Protein AF-A0A538CBF8-F1 (afdb_monomer_lite)

Radius of gyration: 20.88 Å; chains: 1; bounding box: 51×36×58 Å

pLDDT: mean 89.67, std 8.21, range [61.38, 98.62]

Foldseek 3Di:
DFFWWWKWFAAPVGDIDTDTDHDPDPPPHPHDDPVVVVVVCVVVRGPDMDIDDTHQQRWDDDPPHTPDWGNDPVTHDDDPDDDDDDDAAKAWDDDPDPDDDVPHDDDGDIDGDDDDDDFDWDQDPPRDTDTD

Secondary structure (DSSP, 8-state):
--B-EEEEEEETTSPEEEEEE--SBTTTB--B-HHHHHHHHHHTTEEEEEE---GGG---EETTEE-S--SBTTBSPP-S--------EEE-PPPS-S---TT-------EEE-------EEE-TTS-EEE-

Structure (mmCIF, N/CA/C/O backbone):
data_AF-A0A538CBF8-F1
#
_entry.id   AF-A0A538CBF8-F1
#
loop_
_atom_site.group_PDB
_atom_site.id
_atom_site.type_symbol
_atom_site.label_atom_id
_atom_site.label_alt_id
_atom_site.label_comp_id
_atom_site.label_asym_id
_atom_site.label_entity_id
_atom_site.label_seq_id
_atom_site.pdbx_PDB_ins_code
_atom_site.Cartn_x
_atom_site.Cartn_y
_atom_site.Cartn_z
_atom_site.occupancy
_atom_site.B_iso_or_equiv
_atom_site.auth_seq_id
_atom_site.auth_comp_id
_atom_site.auth_asym_id
_atom_site.auth_atom_id
_atom_site.pdbx_PDB_model_num
ATOM 1 N N . PHE A 1 1 ? 15.590 2.513 -14.621 1.00 82.25 1 PHE A N 1
ATOM 2 C CA . PHE A 1 1 ? 15.544 1.175 -13.995 1.00 82.25 1 PHE A CA 1
ATOM 3 C C . PHE A 1 1 ? 14.140 0.907 -13.460 1.00 82.25 1 PHE A C 1
ATOM 5 O O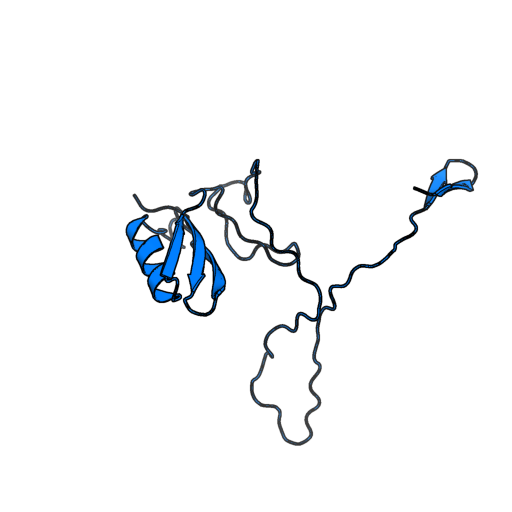 . PHE A 1 1 ? 13.533 1.831 -12.915 1.00 82.25 1 PHE A O 1
ATOM 12 N N . ARG A 1 2 ? 13.607 -0.304 -13.670 1.00 92.88 2 ARG A N 1
ATOM 13 C CA . ARG A 1 2 ? 12.284 -0.723 -13.177 1.00 92.88 2 ARG A CA 1
ATOM 14 C C . ARG A 1 2 ? 12.450 -1.508 -11.884 1.00 92.88 2 ARG A C 1
ATOM 16 O O . ARG A 1 2 ? 13.317 -2.368 -11.817 1.00 92.88 2 ARG A O 1
ATOM 23 N N . ASN A 1 3 ? 11.616 -1.202 -10.898 1.00 94.56 3 ASN A N 1
ATOM 24 C CA . ASN A 1 3 ? 11.618 -1.834 -9.582 1.00 94.56 3 ASN A CA 1
ATOM 25 C C . ASN A 1 3 ? 10.198 -1.941 -9.042 1.00 94.56 3 ASN A C 1
ATOM 27 O O . ASN A 1 3 ? 9.279 -1.325 -9.588 1.00 94.56 3 ASN A O 1
ATOM 31 N N . SER A 1 4 ? 10.037 -2.673 -7.941 1.00 96.56 4 SER A N 1
ATOM 32 C CA . SER A 1 4 ? 8.872 -2.495 -7.079 1.00 96.56 4 SER A CA 1
ATOM 33 C C . SER A 1 4 ? 8.809 -1.039 -6.613 1.00 96.56 4 SER A C 1
ATOM 35 O O . SER A 1 4 ? 9.846 -0.441 -6.306 1.00 96.56 4 SER A O 1
ATOM 37 N N . ARG A 1 5 ? 7.620 -0.445 -6.594 1.00 96.88 5 ARG A N 1
ATOM 38 C CA . ARG A 1 5 ? 7.413 0.965 -6.244 1.00 96.88 5 ARG A CA 1
ATOM 39 C C . ARG A 1 5 ? 6.266 1.102 -5.268 1.00 96.88 5 ARG A C 1
ATOM 41 O O . ARG A 1 5 ? 5.297 0.360 -5.372 1.00 96.88 5 ARG A O 1
ATOM 48 N N . SER A 1 6 ? 6.358 2.087 -4.389 1.00 97.56 6 SER A N 1
ATOM 49 C CA . SER A 1 6 ? 5.253 2.497 -3.536 1.00 97.56 6 SER A CA 1
ATOM 50 C C . SER A 1 6 ? 5.043 4.007 -3.630 1.00 97.56 6 SER A C 1
ATOM 52 O O . SER A 1 6 ? 5.961 4.757 -3.977 1.00 97.56 6 SER A O 1
ATOM 54 N N . GLY A 1 7 ? 3.816 4.456 -3.395 1.00 97.75 7 GLY A N 1
ATOM 55 C CA . GLY A 1 7 ? 3.465 5.865 -3.475 1.00 97.75 7 GLY A CA 1
ATOM 56 C C . GLY A 1 7 ? 2.166 6.183 -2.754 1.00 97.75 7 GLY A C 1
ATOM 57 O O . GLY A 1 7 ? 1.308 5.321 -2.555 1.00 97.75 7 GLY A O 1
ATOM 58 N N . VAL A 1 8 ? 2.039 7.451 -2.385 1.00 98.38 8 VAL A N 1
ATOM 59 C CA . VAL A 1 8 ? 0.843 8.032 -1.778 1.00 98.38 8 VAL A CA 1
ATOM 60 C C . VAL A 1 8 ? 0.444 9.270 -2.561 1.00 98.38 8 VAL A C 1
ATOM 62 O O . VAL A 1 8 ? 1.297 10.032 -3.017 1.00 98.38 8 VAL A O 1
ATOM 65 N N . GLY A 1 9 ? -0.852 9.475 -2.747 1.00 98.25 9 GLY A N 1
ATOM 66 C CA . GLY A 1 9 ? -1.361 10.660 -3.416 1.00 98.25 9 GLY A CA 1
ATOM 67 C C . GLY A 1 9 ? -2.757 11.028 -2.961 1.00 98.25 9 GLY A C 1
ATOM 68 O O . GLY A 1 9 ? -3.457 10.230 -2.342 1.00 98.25 9 GLY A O 1
ATOM 69 N N . GLN A 1 10 ? -3.146 12.253 -3.283 1.00 98.50 10 GLN A N 1
ATOM 70 C CA . GLN A 1 10 ? -4.450 12.813 -2.974 1.00 98.50 10 GLN A CA 1
ATOM 71 C C . GLN A 1 10 ? -5.159 13.200 -4.270 1.00 98.50 10 GLN A C 1
ATOM 73 O O . GLN A 1 10 ? -4.561 13.827 -5.147 1.00 98.50 10 GLN A O 1
ATOM 78 N N . THR A 1 11 ? -6.421 12.803 -4.409 1.00 98.44 11 THR A N 1
ATOM 79 C CA . THR A 1 11 ? -7.298 13.204 -5.517 1.00 98.44 11 THR A CA 1
ATOM 80 C C . THR A 1 11 ? -7.886 14.598 -5.282 1.00 98.44 11 THR A C 1
ATOM 82 O O . THR A 1 11 ? -7.846 15.123 -4.170 1.00 98.44 11 THR A O 1
ATOM 85 N N . ALA A 1 12 ? -8.465 15.210 -6.321 1.00 97.94 12 ALA A N 1
ATOM 86 C CA . ALA A 1 12 ? -9.099 16.529 -6.203 1.00 97.94 12 ALA A CA 1
ATOM 87 C C . ALA A 1 12 ? -10.260 16.558 -5.187 1.00 97.94 12 ALA A C 1
ATOM 89 O O . ALA A 1 12 ? -10.497 17.582 -4.555 1.00 97.94 12 ALA A O 1
ATOM 90 N N . ASP A 1 13 ? -10.956 15.432 -4.997 1.00 97.50 13 ASP A N 1
ATOM 91 C CA . ASP A 1 13 ? -12.021 15.260 -4.000 1.00 97.50 13 ASP A CA 1
ATOM 92 C C . ASP A 1 13 ? -11.498 14.756 -2.641 1.00 97.50 13 ASP A C 1
ATOM 94 O O . ASP A 1 13 ? -12.234 14.152 -1.862 1.00 97.50 13 ASP A O 1
ATOM 98 N N . ALA A 1 14 ? -10.218 15.014 -2.357 1.00 96.38 14 ALA A N 1
ATOM 99 C CA . ALA A 1 14 ? -9.529 14.749 -1.096 1.00 96.38 14 ALA A CA 1
ATOM 100 C C . ALA A 1 14 ? -9.407 13.270 -0.682 1.00 96.38 14 ALA A C 1
ATOM 102 O O . ALA A 1 14 ? -8.996 12.990 0.448 1.00 96.38 14 ALA A O 1
ATOM 103 N N . ARG A 1 15 ? -9.679 12.308 -1.574 1.00 96.88 15 ARG A N 1
ATOM 104 C CA . ARG A 1 15 ? -9.414 10.889 -1.294 1.00 96.88 15 ARG A CA 1
ATOM 105 C C . ARG A 1 15 ? -7.918 10.623 -1.310 1.00 96.88 15 ARG A C 1
ATOM 107 O O . ARG A 1 15 ? -7.187 11.178 -2.128 1.00 96.88 15 ARG A O 1
ATOM 114 N N . ILE A 1 16 ? -7.478 9.722 -0.439 1.00 97.00 16 ILE A N 1
ATOM 115 C CA . ILE A 1 16 ? -6.093 9.258 -0.398 1.00 97.00 16 ILE A CA 1
ATOM 116 C C . ILE A 1 16 ? -5.975 7.953 -1.180 1.00 97.00 16 ILE A C 1
ATOM 118 O O . ILE A 1 16 ? -6.696 6.991 -0.917 1.00 97.00 16 ILE A O 1
ATOM 122 N N . ALA A 1 17 ? -5.043 7.919 -2.126 1.00 97.50 17 ALA A N 1
ATOM 123 C CA . ALA A 1 17 ? -4.624 6.717 -2.821 1.00 97.50 17 ALA A CA 1
ATOM 124 C C . ALA A 1 17 ? -3.291 6.243 -2.240 1.00 97.50 17 ALA A C 1
ATOM 126 O O . ALA A 1 17 ? -2.308 6.986 -2.230 1.00 97.50 17 ALA A O 1
ATOM 127 N N . LEU A 1 18 ? -3.260 4.993 -1.788 1.00 97.38 18 LEU A N 1
ATOM 128 C CA . LEU A 1 18 ? -2.037 4.272 -1.461 1.00 97.38 18 LEU A CA 1
ATOM 129 C C . LEU A 1 18 ? -1.821 3.232 -2.555 1.00 97.38 18 LEU A C 1
ATOM 131 O O . LEU A 1 18 ? -2.735 2.468 -2.866 1.00 97.38 18 LEU A O 1
ATOM 135 N N . ALA A 1 19 ? -0.632 3.204 -3.146 1.00 97.12 19 ALA A N 1
ATOM 136 C CA . ALA A 1 19 ? -0.325 2.307 -4.250 1.00 97.12 19 ALA A CA 1
ATOM 137 C C . ALA A 1 19 ? 1.005 1.592 -4.021 1.00 97.12 19 ALA A C 1
ATOM 139 O O . ALA A 1 19 ? 2.000 2.211 -3.648 1.00 97.12 19 ALA A O 1
ATOM 140 N N . VAL A 1 20 ? 1.022 0.290 -4.308 1.00 97.50 20 VAL A N 1
ATOM 141 C CA . VAL A 1 2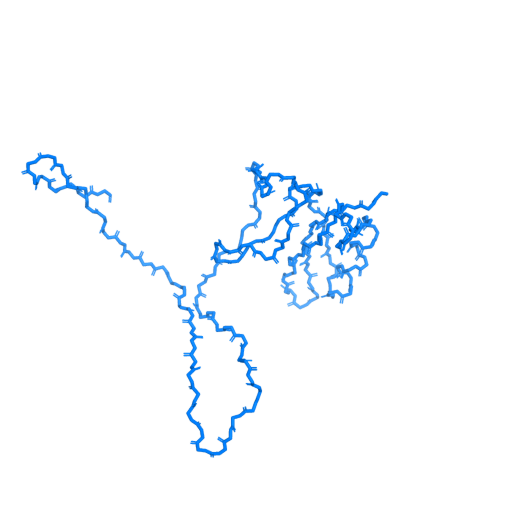0 ? 2.239 -0.515 -4.432 1.00 97.50 20 VAL A CA 1
ATOM 142 C C . VAL A 1 20 ? 2.181 -1.279 -5.747 1.00 97.50 20 VAL A C 1
ATOM 144 O O . VAL A 1 20 ? 1.162 -1.873 -6.093 1.00 97.50 20 VAL A O 1
ATOM 147 N N . ALA A 1 21 ? 3.282 -1.247 -6.489 1.00 96.44 21 ALA A N 1
ATOM 148 C CA . ALA A 1 21 ? 3.488 -2.033 -7.691 1.00 96.44 21 ALA A CA 1
ATOM 149 C C . ALA A 1 21 ? 4.636 -3.013 -7.451 1.00 96.44 21 ALA A C 1
ATOM 151 O O . ALA A 1 21 ? 5.756 -2.583 -7.173 1.00 96.44 21 ALA A O 1
ATOM 152 N N . ASP A 1 22 ? 4.369 -4.311 -7.596 1.00 96.19 22 ASP A N 1
ATOM 153 C CA . ASP A 1 22 ? 5.400 -5.351 -7.550 1.00 96.19 22 ASP A CA 1
ATOM 154 C C . ASP A 1 22 ? 6.375 -5.207 -8.727 1.00 96.19 22 ASP A C 1
ATOM 156 O O . ASP A 1 22 ? 6.002 -4.798 -9.833 1.00 96.19 22 ASP A O 1
ATOM 160 N N . GLY A 1 23 ? 7.632 -5.590 -8.522 1.00 94.19 23 GLY A N 1
ATOM 161 C CA . GLY A 1 23 ? 8.659 -5.530 -9.550 1.00 94.19 23 GLY A CA 1
ATOM 162 C C . GLY A 1 23 ? 9.877 -6.385 -9.239 1.00 94.19 23 GLY A C 1
ATOM 163 O O . GLY A 1 23 ? 9.939 -7.066 -8.222 1.00 94.19 23 GLY A O 1
ATOM 164 N N . HIS A 1 24 ? 10.857 -6.350 -10.146 1.00 88.31 24 HIS A N 1
ATOM 165 C CA . HIS A 1 24 ? 12.108 -7.103 -10.012 1.00 88.31 24 HIS A CA 1
ATOM 166 C C . HIS A 1 24 ? 11.914 -8.625 -9.805 1.00 88.31 24 HIS A C 1
ATOM 168 O O . HIS A 1 24 ? 12.732 -9.292 -9.177 1.00 88.31 24 HIS A O 1
ATOM 174 N N . GLN A 1 25 ? 10.828 -9.186 -10.348 1.00 86.25 25 GLN A N 1
ATOM 175 C CA . GLN A 1 25 ? 10.478 -10.604 -10.235 1.00 86.25 25 GLN A CA 1
ATOM 176 C C . GLN A 1 25 ? 10.315 -11.212 -11.640 1.00 86.25 25 GLN A C 1
ATOM 178 O O . GLN A 1 25 ? 9.249 -11.061 -12.257 1.00 86.25 25 GLN A O 1
ATOM 183 N N . PRO A 1 26 ? 11.359 -11.883 -12.175 1.00 82.50 26 PRO A N 1
ATOM 184 C CA . PRO A 1 26 ? 11.307 -12.544 -13.479 1.00 82.50 26 PRO A CA 1
ATOM 185 C C . PRO A 1 26 ? 10.110 -13.497 -13.591 1.00 82.50 26 PRO A C 1
ATOM 187 O O . PRO A 1 26 ? 9.819 -14.247 -12.664 1.00 82.50 26 PRO A O 1
ATOM 190 N N . GLY A 1 27 ? 9.394 -13.447 -14.717 1.00 83.56 27 GLY A N 1
ATOM 191 C CA . GLY A 1 27 ? 8.205 -14.276 -14.955 1.00 83.56 27 GLY A CA 1
ATOM 192 C C . GLY A 1 27 ? 6.917 -13.809 -14.259 1.00 83.56 27 GLY A C 1
ATOM 193 O O . GLY A 1 27 ? 5.869 -14.397 -14.501 1.00 83.56 27 GLY A O 1
ATOM 194 N N . TYR A 1 28 ? 6.955 -12.750 -13.441 1.00 85.25 28 TYR A N 1
ATOM 195 C CA . TYR A 1 28 ? 5.765 -12.214 -12.768 1.00 85.25 28 TYR A CA 1
ATOM 196 C C . TYR A 1 28 ? 5.547 -10.721 -13.042 1.00 85.25 28 TYR A C 1
ATOM 198 O O . TYR A 1 28 ? 4.566 -10.347 -13.698 1.00 85.25 28 TYR A O 1
ATOM 206 N N . ARG 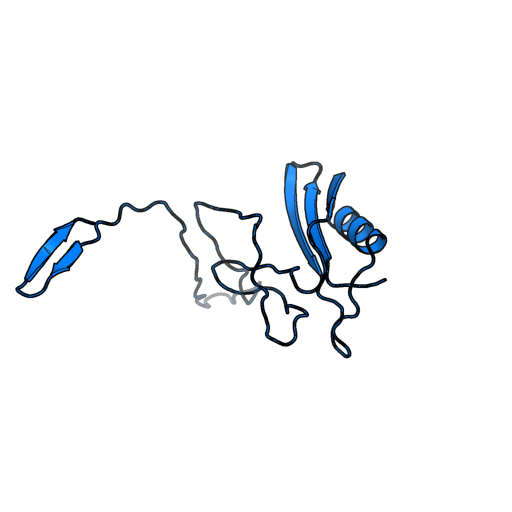A 1 29 ? 6.449 -9.850 -12.567 1.00 86.12 29 ARG A N 1
ATOM 207 C CA . ARG A 1 29 ? 6.330 -8.390 -12.715 1.00 86.12 29 ARG A CA 1
ATOM 208 C C . ARG A 1 29 ? 7.702 -7.740 -12.872 1.00 86.12 29 ARG A C 1
ATOM 210 O O . ARG A 1 29 ? 8.589 -7.888 -12.034 1.00 86.12 29 ARG A O 1
ATOM 217 N N . ALA A 1 30 ? 7.850 -6.960 -13.942 1.00 90.62 30 ALA A N 1
ATOM 218 C CA . ALA A 1 30 ? 9.060 -6.182 -14.203 1.00 90.62 30 ALA A CA 1
ATOM 219 C C . ALA A 1 30 ? 9.182 -4.949 -13.287 1.00 90.62 30 ALA A C 1
ATOM 221 O O . ALA A 1 30 ? 10.290 -4.488 -13.024 1.00 90.62 30 ALA A O 1
ATOM 222 N N . GLY A 1 31 ? 8.060 -4.431 -12.776 1.00 94.25 31 GLY A N 1
ATOM 223 C CA . GLY A 1 31 ? 8.007 -3.209 -11.978 1.00 94.25 31 GLY A CA 1
ATOM 224 C C . GLY A 1 31 ? 7.878 -1.934 -12.805 1.00 94.25 31 GLY A C 1
ATOM 225 O O . GLY A 1 31 ? 7.742 -1.958 -14.034 1.00 94.25 31 GLY A O 1
ATOM 226 N N . LEU A 1 32 ? 7.945 -0.805 -12.104 1.00 96.94 32 LEU A N 1
ATOM 227 C CA . LEU A 1 32 ? 7.757 0.529 -12.663 1.00 96.94 32 LEU A CA 1
ATOM 228 C C . LEU A 1 32 ? 9.038 1.363 -12.565 1.00 96.94 32 LEU A C 1
ATOM 230 O O . LEU A 1 32 ? 9.821 1.281 -11.608 1.00 96.94 32 LEU A O 1
ATOM 234 N N . THR A 1 33 ? 9.246 2.209 -13.566 1.00 96.62 33 THR A N 1
ATOM 235 C CA . THR A 1 33 ? 10.088 3.403 -13.433 1.00 96.62 33 THR A CA 1
ATOM 236 C C . THR A 1 33 ? 9.382 4.455 -12.566 1.00 96.62 33 THR A C 1
ATOM 238 O O . THR A 1 33 ? 8.170 4.388 -12.365 1.00 96.62 33 THR A O 1
ATOM 241 N N . ASN A 1 34 ? 10.112 5.464 -12.073 1.00 95.75 34 ASN A N 1
ATOM 242 C CA . ASN A 1 34 ? 9.490 6.583 -11.346 1.00 95.75 34 ASN A CA 1
ATOM 243 C C . ASN A 1 34 ? 8.470 7.338 -12.209 1.00 95.75 34 ASN A C 1
ATOM 245 O O . ASN A 1 34 ? 7.430 7.751 -11.709 1.00 95.75 34 ASN A O 1
ATOM 249 N N . PHE A 1 35 ? 8.741 7.477 -13.509 1.00 97.06 35 PHE A N 1
ATOM 250 C CA . PHE A 1 35 ? 7.818 8.128 -14.433 1.00 97.06 35 PHE A CA 1
ATOM 251 C C . PHE A 1 35 ? 6.515 7.334 -14.593 1.00 97.06 35 PHE A C 1
ATOM 253 O O . PHE A 1 35 ? 5.430 7.901 -14.556 1.00 97.06 35 PHE A O 1
ATOM 260 N N . GLU A 1 36 ? 6.594 6.007 -14.693 1.00 98.00 36 GLU A N 1
ATOM 261 C CA . GLU A 1 36 ? 5.396 5.165 -14.767 1.00 98.00 36 GLU A CA 1
ATOM 262 C C . GLU A 1 36 ? 4.627 5.110 -13.449 1.00 98.00 36 GLU A C 1
ATOM 264 O O . GLU A 1 36 ? 3.400 5.033 -13.478 1.00 98.00 36 GLU A O 1
ATOM 269 N N . LEU A 1 37 ? 5.313 5.189 -12.302 1.00 98.00 37 LEU A N 1
ATOM 270 C CA . LEU A 1 37 ? 4.645 5.393 -11.018 1.00 98.00 37 LEU A CA 1
ATOM 271 C C . LEU A 1 37 ? 3.870 6.716 -11.034 1.00 98.00 37 LEU A C 1
ATOM 273 O O . LEU A 1 37 ? 2.683 6.715 -10.727 1.00 98.00 37 LEU A O 1
ATOM 277 N N . ALA A 1 38 ? 4.493 7.818 -11.462 1.00 98.12 38 ALA A N 1
ATOM 278 C CA . ALA A 1 38 ? 3.828 9.117 -11.559 1.00 98.12 38 ALA A CA 1
ATOM 279 C C . ALA A 1 38 ? 2.603 9.075 -12.491 1.00 98.12 38 ALA A C 1
ATOM 281 O O . ALA A 1 38 ? 1.521 9.516 -12.110 1.00 98.12 38 ALA A O 1
ATOM 282 N N . LEU A 1 39 ? 2.731 8.458 -13.673 1.00 98.31 39 LEU A N 1
ATOM 283 C CA . LEU A 1 39 ? 1.604 8.246 -14.588 1.00 98.31 39 LEU A CA 1
ATOM 284 C C . LEU A 1 39 ? 0.504 7.373 -13.973 1.00 98.31 39 LEU A C 1
ATOM 286 O O . LEU A 1 39 ? -0.675 7.595 -14.239 1.00 98.31 39 LEU A O 1
ATOM 290 N N . THR A 1 40 ? 0.870 6.382 -13.159 1.00 98.06 40 THR A N 1
ATOM 291 C CA . THR A 1 40 ? -0.094 5.532 -12.447 1.00 98.06 40 THR A CA 1
ATOM 292 C C . THR A 1 40 ? -0.873 6.348 -11.421 1.00 98.06 40 THR A C 1
ATOM 294 O O . THR A 1 40 ? -2.098 6.297 -11.427 1.00 98.06 40 THR A O 1
ATOM 297 N N . MET A 1 41 ? -0.195 7.161 -10.607 1.00 98.56 41 MET A N 1
ATOM 298 C CA . MET A 1 41 ? -0.851 8.044 -9.634 1.00 98.56 41 MET A CA 1
ATOM 299 C C . MET A 1 41 ? -1.770 9.061 -10.324 1.00 98.56 41 MET A C 1
ATOM 301 O O . MET A 1 41 ? -2.905 9.255 -9.897 1.00 98.56 41 MET A O 1
ATOM 305 N N . MET A 1 42 ? -1.335 9.635 -11.450 1.00 98.25 42 MET A N 1
ATOM 306 C CA . MET A 1 42 ? -2.167 10.519 -12.272 1.00 98.25 42 MET A CA 1
ATOM 307 C C . MET A 1 42 ? -3.424 9.801 -12.793 1.00 98.25 42 MET A C 1
ATOM 309 O O . MET A 1 42 ? -4.523 10.342 -12.720 1.00 98.25 42 MET A O 1
ATOM 313 N N . ARG A 1 43 ? -3.294 8.558 -13.278 1.00 98.19 43 ARG A N 1
ATOM 314 C CA . ARG A 1 43 ? -4.435 7.739 -13.739 1.00 98.19 43 ARG A CA 1
ATOM 315 C C . ARG A 1 43 ? -5.385 7.339 -12.611 1.00 98.19 43 ARG A C 1
ATOM 317 O O . ARG A 1 43 ? -6.570 7.161 -12.869 1.00 98.19 43 ARG A O 1
ATOM 324 N N . LEU A 1 44 ? -4.885 7.221 -11.382 1.00 97.94 44 LEU A N 1
ATOM 325 C CA . LEU A 1 44 ? -5.700 7.046 -10.176 1.00 97.94 44 LEU A CA 1
ATOM 326 C C . LEU A 1 44 ? -6.417 8.342 -9.747 1.00 97.94 44 LEU A C 1
ATOM 328 O O . LEU A 1 44 ? -7.168 8.328 -8.777 1.00 97.94 44 LEU A O 1
ATOM 332 N N . GLY A 1 45 ? -6.216 9.448 -10.471 1.00 98.25 45 GLY A N 1
ATOM 333 C CA . GLY A 1 45 ? -6.862 10.734 -10.219 1.00 98.25 45 GLY A CA 1
ATOM 334 C C . GLY A 1 45 ? -6.142 11.599 -9.188 1.00 98.25 45 GLY A C 1
ATOM 335 O O . GLY A 1 45 ? -6.711 12.594 -8.738 1.00 98.25 45 GLY A O 1
ATOM 336 N N . CYS A 1 46 ? -4.919 11.240 -8.784 1.00 98.62 46 CYS A N 1
ATOM 337 C CA . CYS A 1 46 ? -4.150 12.052 -7.851 1.00 98.62 46 CYS A CA 1
ATOM 338 C C . CYS A 1 46 ? -3.720 13.367 -8.511 1.00 98.62 46 CYS A C 1
ATOM 340 O O . CYS A 1 46 ? -3.086 13.358 -9.566 1.00 98.62 46 CYS A O 1
ATOM 342 N N . VAL A 1 47 ? -4.026 14.486 -7.855 1.00 98.31 47 VAL A N 1
ATOM 343 C CA . VAL A 1 47 ? -3.561 15.828 -8.248 1.00 98.31 47 VAL A CA 1
ATOM 344 C C . VAL A 1 47 ? -2.199 16.149 -7.639 1.00 98.31 47 VAL A C 1
ATOM 346 O O . VAL A 1 47 ? -1.394 16.843 -8.251 1.00 98.31 47 VAL A O 1
ATOM 349 N N . THR A 1 48 ? -1.918 15.565 -6.473 1.00 97.88 48 THR A N 1
ATOM 350 C CA . THR A 1 48 ? -0.620 15.611 -5.800 1.00 97.88 48 THR A CA 1
ATOM 351 C C . THR A 1 48 ? -0.258 14.196 -5.379 1.00 97.88 48 THR A C 1
ATOM 353 O O . THR A 1 48 ? -1.089 13.487 -4.811 1.00 97.88 48 THR A O 1
ATOM 356 N N . ALA A 1 49 ? 0.969 13.762 -5.655 1.00 98.19 49 ALA A N 1
ATOM 357 C CA . ALA A 1 49 ? 1.455 12.448 -5.257 1.00 98.19 49 ALA A CA 1
ATOM 358 C C . ALA A 1 49 ? 2.957 12.477 -4.980 1.00 98.19 49 ALA A C 1
ATOM 360 O O . ALA A 1 49 ? 3.693 13.255 -5.585 1.00 98.19 49 ALA A O 1
ATOM 361 N N . SER A 1 50 ? 3.404 11.594 -4.092 1.00 97.88 50 SER A N 1
ATOM 362 C CA . SER A 1 50 ? 4.812 11.378 -3.785 1.00 97.88 50 SER A CA 1
ATOM 363 C C . SER A 1 50 ? 5.154 9.896 -3.872 1.00 97.88 50 SER A C 1
ATOM 365 O O . SER A 1 50 ? 4.358 9.027 -3.502 1.00 97.88 50 SER A O 1
ATOM 367 N N . ALA A 1 51 ? 6.358 9.612 -4.362 1.00 97.19 51 ALA A N 1
ATOM 368 C CA . ALA A 1 51 ? 6.939 8.285 -4.263 1.00 97.19 51 ALA A CA 1
ATOM 369 C C . ALA A 1 51 ? 7.427 8.049 -2.828 1.00 97.19 51 ALA A C 1
ATOM 371 O O . ALA A 1 51 ? 7.944 8.960 -2.181 1.00 97.19 51 ALA A O 1
ATOM 372 N N . LEU A 1 52 ? 7.277 6.818 -2.355 1.00 95.69 52 LEU A N 1
ATOM 373 C CA . LEU A 1 52 ? 7.837 6.349 -1.092 1.00 95.69 52 LEU A CA 1
ATOM 374 C C . LEU A 1 52 ? 8.996 5.378 -1.385 1.00 95.69 52 LEU A C 1
ATOM 376 O O . LEU A 1 52 ? 9.451 5.249 -2.532 1.00 95.69 52 LEU A O 1
ATOM 380 N N . ASP A 1 53 ? 9.494 4.704 -0.348 1.00 94.88 53 ASP A N 1
ATOM 381 C CA . ASP A 1 53 ? 10.582 3.741 -0.495 1.00 94.88 53 ASP A CA 1
ATOM 382 C C . ASP A 1 53 ? 10.255 2.644 -1.534 1.00 94.88 53 ASP A C 1
ATOM 384 O O . ASP A 1 53 ? 9.099 2.318 -1.832 1.00 94.88 53 ASP A O 1
ATOM 388 N N . SER A 1 54 ? 11.290 2.128 -2.189 1.00 93.06 54 SER A N 1
ATOM 389 C CA . SER A 1 54 ? 11.181 1.324 -3.405 1.00 93.06 54 SER A CA 1
ATOM 390 C C . SER A 1 54 ? 12.020 0.051 -3.334 1.00 93.06 54 SER A C 1
ATOM 392 O O . SER A 1 54 ? 12.984 -0.060 -2.588 1.00 93.06 54 SER A O 1
ATOM 394 N N . GLY A 1 55 ? 11.715 -0.904 -4.212 1.00 93.06 55 GLY A N 1
ATOM 395 C CA . GLY A 1 55 ? 12.408 -2.187 -4.250 1.00 93.06 55 GLY A CA 1
ATOM 396 C C . GLY A 1 55 ? 11.868 -3.154 -3.190 1.00 93.06 55 GLY A C 1
ATOM 397 O O . GLY A 1 55 ? 10.661 -3.162 -2.958 1.00 93.06 55 GLY A O 1
ATOM 398 N N . PRO A 1 56 ? 12.714 -3.993 -2.569 1.00 92.06 56 PRO A N 1
ATOM 399 C CA . PRO A 1 56 ? 12.267 -5.058 -1.663 1.00 92.06 56 PRO A CA 1
ATOM 400 C C . PRO A 1 56 ? 11.462 -4.611 -0.436 1.00 92.06 56 PRO A C 1
ATOM 402 O O . PRO A 1 56 ? 10.774 -5.437 0.151 1.00 92.06 56 PRO A O 1
ATOM 405 N N . SER A 1 57 ? 11.535 -3.336 -0.050 1.00 94.38 57 SER A N 1
ATOM 406 C CA . SER A 1 57 ? 10.729 -2.748 1.027 1.00 94.38 57 SER A CA 1
ATOM 407 C C . SER A 1 57 ? 9.309 -2.366 0.596 1.00 94.38 57 SER A C 1
ATOM 409 O O . SER A 1 57 ? 8.440 -2.231 1.454 1.00 94.38 57 SER A O 1
ATOM 411 N N . ALA A 1 58 ? 9.037 -2.213 -0.707 1.00 95.88 58 ALA A N 1
ATOM 412 C CA . ALA A 1 58 ? 7.730 -1.800 -1.212 1.00 95.88 58 ALA A CA 1
ATOM 413 C C . ALA A 1 58 ? 6.669 -2.879 -0.939 1.00 95.88 58 ALA A C 1
ATOM 415 O O . ALA A 1 58 ? 6.561 -3.878 -1.658 1.00 95.88 58 ALA A O 1
ATOM 416 N N . THR A 1 59 ? 5.879 -2.643 0.107 1.00 95.75 59 THR A N 1
ATOM 417 C CA . THR A 1 59 ? 4.940 -3.614 0.666 1.00 95.75 59 THR A CA 1
ATOM 418 C C . THR A 1 59 ? 3.644 -2.929 1.076 1.00 95.75 59 THR A C 1
ATOM 420 O O . THR A 1 59 ? 3.652 -1.796 1.555 1.00 95.75 59 THR A O 1
ATOM 423 N N . MET A 1 60 ? 2.518 -3.612 0.880 1.00 96.62 60 MET A N 1
ATOM 424 C CA . MET A 1 60 ? 1.208 -3.183 1.352 1.00 96.62 60 MET A CA 1
ATOM 425 C C . MET A 1 60 ? 0.493 -4.349 2.016 1.00 96.62 60 MET A C 1
ATOM 427 O O . MET A 1 60 ? 0.404 -5.442 1.455 1.00 96.62 60 MET A O 1
ATOM 431 N N . ALA A 1 61 ? -0.080 -4.087 3.184 1.00 95.38 61 ALA A N 1
ATOM 432 C CA . ALA A 1 61 ? -0.930 -5.022 3.895 1.00 95.38 61 ALA A CA 1
ATOM 433 C C . ALA A 1 61 ? -2.238 -4.340 4.295 1.00 95.38 61 ALA A C 1
ATOM 435 O O . ALA A 1 61 ? -2.282 -3.137 4.552 1.00 95.38 61 ALA A O 1
ATOM 436 N N . PHE A 1 62 ? -3.305 -5.126 4.367 1.00 92.19 62 PHE A N 1
ATOM 437 C CA . PHE A 1 62 ? -4.578 -4.708 4.927 1.00 92.19 62 PHE A CA 1
ATOM 438 C C . PHE A 1 62 ? -5.052 -5.775 5.901 1.00 92.19 62 PHE A C 1
ATOM 440 O O . PHE A 1 62 ? -5.104 -6.958 5.571 1.00 92.19 62 PHE A O 1
ATOM 447 N N . ASP A 1 63 ? -5.370 -5.339 7.115 1.00 88.06 63 ASP A N 1
ATOM 448 C CA . ASP A 1 63 ? -5.841 -6.204 8.194 1.00 88.06 63 ASP A CA 1
ATOM 449 C C . ASP A 1 63 ? -4.908 -7.388 8.515 1.00 88.06 63 ASP A C 1
ATOM 451 O O . ASP A 1 63 ? -5.323 -8.542 8.597 1.00 88.06 63 ASP A O 1
ATOM 455 N N . GLY A 1 64 ? -3.605 -7.103 8.616 1.00 88.56 64 GLY A N 1
ATOM 456 C CA . GLY A 1 64 ? -2.572 -8.110 8.884 1.00 88.56 64 GLY A CA 1
ATOM 457 C C . GLY A 1 64 ? -2.268 -9.044 7.709 1.00 88.56 64 GLY A C 1
ATOM 458 O O . GLY A 1 64 ? -1.413 -9.917 7.835 1.00 88.56 64 GLY A O 1
ATOM 459 N N . LYS A 1 65 ? -2.932 -8.870 6.559 1.00 91.62 65 LYS A N 1
ATOM 460 C CA . LYS A 1 65 ? -2.706 -9.677 5.361 1.00 91.62 65 LYS A CA 1
ATOM 461 C C . LYS A 1 65 ? -1.999 -8.876 4.276 1.00 91.62 65 LYS A C 1
ATOM 463 O O . LYS A 1 65 ? -2.466 -7.815 3.865 1.00 91.62 65 LYS A O 1
ATOM 468 N N . LEU A 1 66 ? -0.914 -9.440 3.760 1.00 94.94 66 LEU A N 1
ATOM 469 C CA . LEU A 1 66 ? -0.185 -8.907 2.615 1.00 94.94 66 LEU A CA 1
ATOM 470 C C . LEU A 1 66 ? -1.078 -8.848 1.366 1.00 94.94 66 LEU A C 1
ATOM 472 O O . LEU A 1 66 ? -1.755 -9.825 1.032 1.00 94.94 66 LEU A O 1
ATOM 476 N N . LEU A 1 67 ? -1.072 -7.708 0.677 1.00 94.44 67 LEU A N 1
ATOM 477 C CA . LEU A 1 67 ? -1.822 -7.496 -0.565 1.00 94.44 67 LEU A CA 1
ATOM 478 C C . LEU A 1 67 ? -0.969 -7.693 -1.819 1.00 94.44 67 LEU A C 1
ATOM 480 O O . LEU A 1 67 ? -1.513 -7.947 -2.892 1.00 94.44 67 LEU A O 1
ATOM 484 N N . ASN A 1 68 ? 0.351 -7.566 -1.693 1.00 94.62 68 ASN A N 1
ATOM 485 C CA . ASN A 1 68 ? 1.294 -7.660 -2.801 1.00 94.62 68 ASN A CA 1
ATOM 486 C C . ASN A 1 68 ? 2.318 -8.788 -2.578 1.00 94.62 68 ASN A C 1
ATOM 488 O O . ASN A 1 68 ? 2.269 -9.488 -1.565 1.00 94.62 68 ASN A O 1
ATOM 492 N N . ARG A 1 69 ? 3.236 -8.992 -3.533 1.00 93.94 69 ARG A N 1
ATOM 493 C CA . ARG A 1 69 ? 4.306 -9.994 -3.430 1.00 93.94 69 ARG A CA 1
ATOM 494 C C . ARG A 1 69 ? 5.671 -9.298 -3.332 1.00 93.94 69 ARG A C 1
ATOM 496 O O . ARG A 1 69 ? 6.239 -8.966 -4.376 1.00 93.94 69 ARG A O 1
ATOM 503 N N . PRO A 1 70 ? 6.244 -9.134 -2.125 1.00 92.50 70 PRO A N 1
ATOM 504 C CA . PRO A 1 70 ? 7.544 -8.499 -1.933 1.00 92.50 70 PRO A CA 1
ATOM 505 C C . PRO A 1 70 ? 8.638 -9.126 -2.794 1.00 92.50 70 PRO A C 1
ATOM 507 O O . PRO A 1 70 ? 8.680 -10.341 -3.002 1.00 92.50 70 PRO A O 1
ATOM 510 N N . SER A 1 71 ? 9.531 -8.287 -3.316 1.00 88.38 71 SER A N 1
ATOM 511 C CA . SER A 1 71 ? 10.583 -8.719 -4.242 1.00 88.38 71 SER A CA 1
ATOM 512 C C . SER A 1 71 ? 11.817 -9.311 -3.562 1.00 88.38 71 SER A C 1
ATOM 514 O O . SER A 1 71 ? 12.721 -9.761 -4.264 1.00 88.38 71 SER A O 1
ATOM 516 N N . ASP A 1 72 ? 11.883 -9.311 -2.228 1.00 87.25 72 ASP A N 1
ATOM 517 C CA . ASP A 1 72 ? 12.960 -9.986 -1.505 1.00 87.25 72 ASP A CA 1
ATOM 518 C C . ASP A 1 72 ? 12.827 -11.513 -1.617 1.00 87.25 72 ASP A C 1
ATOM 520 O O . ASP A 1 72 ? 11.726 -12.066 -1.633 1.00 87.25 72 ASP A O 1
ATOM 524 N N . ARG A 1 73 ? 13.960 -12.221 -1.658 1.00 83.19 73 ARG A N 1
ATOM 525 C CA . ARG A 1 73 ? 13.970 -13.692 -1.741 1.00 83.19 73 ARG A CA 1
ATOM 526 C C . ARG A 1 73 ? 13.451 -14.344 -0.464 1.00 83.19 73 ARG A C 1
ATOM 528 O O . ARG A 1 73 ? 12.933 -15.454 -0.533 1.00 83.19 73 ARG A O 1
ATOM 535 N N . LEU A 1 74 ? 13.602 -13.665 0.673 1.00 88.00 74 LEU A N 1
ATOM 536 C CA . LEU A 1 74 ? 13.154 -14.143 1.982 1.00 88.00 74 LEU A CA 1
ATOM 537 C C . LEU A 1 74 ? 11.711 -13.723 2.320 1.00 88.00 74 LEU A C 1
ATOM 539 O O . LEU A 1 74 ? 11.211 -14.101 3.375 1.00 88.00 74 LEU A O 1
ATOM 543 N N . GLY A 1 75 ? 11.028 -12.989 1.431 1.00 88.06 75 GLY A N 1
ATOM 544 C CA . GLY A 1 75 ? 9.657 -12.515 1.638 1.00 88.06 75 GLY A CA 1
ATOM 545 C C . GLY A 1 75 ? 9.578 -11.038 2.025 1.00 88.06 75 GLY A C 1
ATOM 546 O O . GLY A 1 75 ? 10.253 -10.199 1.435 1.00 88.06 75 GLY A O 1
ATOM 547 N N . GLU A 1 76 ? 8.698 -10.699 2.966 1.00 92.44 76 GLU A N 1
ATOM 548 C CA . GLU A 1 76 ? 8.548 -9.326 3.457 1.00 92.44 76 GLU A CA 1
ATOM 549 C C . GLU A 1 76 ? 9.825 -8.848 4.167 1.00 92.44 76 GLU A C 1
ATOM 551 O O . GLU A 1 76 ? 10.422 -9.571 4.967 1.00 92.44 76 GLU A O 1
ATOM 556 N N . ARG A 1 77 ? 10.258 -7.621 3.860 1.00 93.69 77 ARG A N 1
ATOM 557 C CA . ARG A 1 77 ? 11.447 -7.004 4.453 1.00 93.69 77 ARG A CA 1
ATOM 558 C C . ARG A 1 77 ? 11.051 -6.145 5.652 1.00 93.69 77 ARG A C 1
ATOM 560 O O . ARG A 1 77 ? 10.168 -5.302 5.534 1.00 93.69 77 ARG A O 1
ATOM 567 N N . ALA A 1 78 ? 11.776 -6.283 6.763 1.00 93.69 78 ALA A N 1
ATOM 568 C CA . ALA A 1 78 ? 11.653 -5.367 7.894 1.00 93.69 78 ALA A CA 1
ATOM 569 C C . ALA A 1 78 ? 12.018 -3.930 7.478 1.00 93.69 78 ALA A C 1
ATOM 571 O O . ALA A 1 78 ? 13.083 -3.692 6.903 1.00 93.69 78 ALA A O 1
ATOM 572 N N . VAL A 1 79 ? 11.136 -2.983 7.788 1.00 93.56 79 VAL A N 1
ATOM 573 C CA . VAL A 1 79 ? 11.309 -1.549 7.519 1.00 93.56 79 VAL A CA 1
ATOM 574 C C . VAL A 1 79 ? 11.349 -0.773 8.833 1.00 93.56 79 VAL A C 1
ATOM 576 O O . VAL A 1 79 ? 10.746 -1.191 9.819 1.00 93.56 79 VAL A O 1
ATOM 579 N N . ALA A 1 80 ? 12.073 0.347 8.854 1.00 94.44 80 ALA A N 1
ATOM 580 C C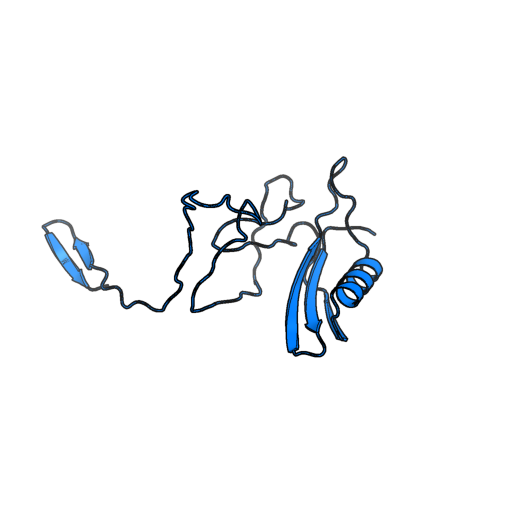A . ALA A 1 80 ? 12.168 1.196 10.043 1.00 94.44 80 ALA A CA 1
ATOM 581 C C . ALA A 1 80 ? 10.878 1.997 10.294 1.00 94.44 80 ALA A C 1
ATOM 583 O O . ALA A 1 80 ? 10.507 2.230 11.440 1.00 94.44 80 ALA A O 1
ATOM 584 N N . GLU A 1 81 ? 10.191 2.394 9.221 1.00 93.50 81 GLU A N 1
ATOM 585 C CA . GLU A 1 81 ? 8.990 3.226 9.262 1.00 93.50 81 GLU A CA 1
ATOM 586 C C . GLU A 1 81 ? 7.942 2.706 8.272 1.00 93.50 81 GLU A C 1
ATOM 588 O O . GLU A 1 81 ? 8.278 2.129 7.235 1.00 93.50 81 GLU A O 1
ATOM 593 N N . ALA A 1 82 ? 6.663 2.932 8.583 1.00 93.69 82 ALA A N 1
ATOM 594 C CA . ALA A 1 82 ? 5.540 2.583 7.720 1.00 93.69 82 ALA A CA 1
ATOM 595 C C . ALA A 1 82 ? 4.439 3.650 7.791 1.00 93.69 82 ALA A C 1
ATOM 597 O O . ALA A 1 82 ? 4.111 4.152 8.867 1.00 93.69 82 ALA A O 1
ATOM 598 N N . LEU A 1 83 ? 3.823 3.953 6.646 1.00 95.12 83 LEU A N 1
ATOM 599 C CA . LEU A 1 83 ? 2.620 4.779 6.585 1.00 95.12 83 LEU A CA 1
ATOM 600 C C . LEU A 1 83 ? 1.392 3.903 6.856 1.00 95.12 83 LEU A C 1
ATOM 602 O O . LEU A 1 83 ? 1.056 3.037 6.048 1.00 95.12 83 LEU A O 1
ATOM 606 N N . THR A 1 84 ? 0.721 4.128 7.984 1.00 93.56 84 THR A N 1
ATOM 607 C CA . THR A 1 84 ? -0.419 3.316 8.429 1.00 93.56 84 THR A CA 1
ATOM 608 C C . THR A 1 84 ? -1.732 4.098 8.374 1.00 93.56 84 THR A C 1
ATOM 610 O O . THR A 1 84 ? -1.781 5.296 8.650 1.00 93.56 84 THR A O 1
ATOM 613 N N . LEU A 1 85 ? -2.815 3.406 8.008 1.00 91.50 85 LEU A N 1
ATOM 614 C CA . LEU A 1 85 ? -4.180 3.929 8.047 1.00 91.50 85 LEU A CA 1
ATOM 615 C C . LEU A 1 85 ? -4.978 3.158 9.100 1.00 91.50 85 LEU A C 1
ATOM 617 O O . LEU A 1 85 ? -5.280 1.978 8.918 1.00 91.50 85 LEU A O 1
ATOM 621 N N . PHE A 1 86 ? -5.356 3.844 10.175 1.00 89.75 86 PHE A N 1
ATOM 622 C CA . PHE A 1 86 ? -6.292 3.323 11.166 1.00 89.75 86 PHE A CA 1
ATOM 623 C C . PHE A 1 86 ? -7.707 3.774 10.813 1.00 89.75 86 PHE A C 1
ATOM 625 O O . PHE A 1 86 ? -7.927 4.939 10.483 1.00 89.75 86 PHE A O 1
ATOM 632 N N . TYR A 1 87 ? -8.669 2.856 10.883 1.00 88.75 87 TYR A N 1
ATOM 633 C CA . TYR A 1 87 ? -10.068 3.148 10.593 1.00 88.75 87 TYR A CA 1
ATOM 634 C C . TYR A 1 87 ? -10.983 2.646 11.709 1.00 88.75 87 TYR A C 1
ATOM 636 O O . TYR A 1 87 ? -10.727 1.618 12.340 1.00 88.75 87 TYR A O 1
ATOM 644 N N . TYR A 1 88 ? -12.082 3.371 11.906 1.00 90.38 88 TYR A N 1
ATOM 645 C CA . TYR A 1 88 ? -13.208 2.964 12.735 1.00 90.38 88 TYR A CA 1
ATOM 646 C C . TYR A 1 88 ? -14.447 2.867 11.849 1.00 90.38 88 TYR A C 1
ATOM 648 O O . TYR A 1 88 ? -14.663 3.715 10.986 1.00 90.38 88 TYR A O 1
ATOM 656 N N . GLY A 1 89 ? -15.258 1.837 12.052 1.00 89.88 89 GLY A N 1
ATOM 657 C CA . GLY A 1 89 ? -16.469 1.585 11.284 1.00 89.88 89 GLY A CA 1
ATOM 658 C C . GLY A 1 89 ? -16.532 0.168 10.732 1.00 89.88 89 GLY A C 1
ATOM 659 O O . GLY A 1 89 ? -15.943 -0.764 11.279 1.00 89.88 89 GLY A O 1
ATOM 660 N N . VAL A 1 90 ? -17.293 0.001 9.654 1.00 88.88 90 VAL A N 1
ATOM 661 C CA . VAL A 1 90 ? -17.565 -1.300 9.044 1.00 88.88 90 VAL A CA 1
ATOM 662 C C . VAL A 1 90 ? -16.770 -1.450 7.754 1.00 88.88 90 VAL A C 1
ATOM 664 O O . VAL A 1 90 ? -16.917 -0.649 6.835 1.00 88.88 90 VAL A O 1
ATOM 667 N N . TYR A 1 91 ? -15.969 -2.507 7.666 1.00 87.94 91 TYR A N 1
ATOM 668 C CA . TYR A 1 91 ? -15.409 -2.986 6.410 1.00 87.94 91 TYR A CA 1
ATOM 669 C C . TYR A 1 91 ? -16.240 -4.171 5.913 1.00 87.94 91 TYR A C 1
ATOM 671 O O . TYR A 1 91 ? -16.246 -5.237 6.528 1.00 87.94 91 TYR A O 1
ATOM 679 N N . ALA A 1 92 ? -16.942 -3.985 4.799 1.00 87.75 92 ALA A N 1
ATOM 680 C CA . ALA A 1 92 ? -17.639 -5.055 4.098 1.00 87.75 92 ALA A CA 1
ATOM 681 C C . ALA A 1 92 ? -16.906 -5.329 2.772 1.00 87.75 92 ALA A C 1
ATOM 683 O O . ALA A 1 92 ? -16.858 -4.434 1.922 1.00 87.75 92 ALA A O 1
ATOM 684 N N . PRO A 1 93 ? -16.302 -6.516 2.580 1.00 84.38 93 PRO A N 1
ATOM 685 C CA . PRO A 1 93 ? -15.689 -6.862 1.306 1.00 84.38 93 PRO A CA 1
ATOM 686 C C . PRO A 1 93 ? -16.743 -6.899 0.184 1.00 84.38 93 PRO A C 1
ATOM 688 O O . PRO A 1 93 ? -17.921 -7.161 0.451 1.00 84.38 93 PRO A O 1
ATOM 691 N N . PRO A 1 94 ? -16.342 -6.658 -1.079 1.00 84.12 94 PRO A N 1
ATOM 692 C CA . PRO A 1 94 ? -17.247 -6.775 -2.216 1.00 84.12 94 PRO A CA 1
ATOM 693 C C . PRO A 1 94 ? -17.925 -8.148 -2.259 1.00 84.12 94 PRO A C 1
ATOM 695 O O . PRO A 1 94 ? -17.284 -9.174 -2.024 1.00 84.12 94 PRO A O 1
ATOM 698 N N . LEU A 1 95 ? -19.216 -8.168 -2.594 1.00 83.19 95 LEU A N 1
ATOM 699 C CA . LEU A 1 95 ? -19.966 -9.413 -2.744 1.00 83.19 95 LEU A CA 1
ATOM 700 C C . LEU A 1 95 ? -19.400 -10.251 -3.896 1.00 83.19 95 LEU A C 1
ATOM 702 O O . LEU A 1 95 ? -19.060 -9.718 -4.954 1.00 83.19 95 LEU A O 1
ATOM 706 N N . ALA A 1 96 ? -19.359 -11.573 -3.704 1.00 78.81 96 ALA A N 1
ATOM 707 C CA . ALA A 1 96 ? -18.889 -12.512 -4.722 1.00 78.81 96 ALA A CA 1
ATOM 708 C C . ALA A 1 96 ? -19.763 -12.499 -5.992 1.00 78.81 96 ALA A C 1
ATOM 710 O O . ALA A 1 96 ? -19.263 -12.760 -7.085 1.00 78.81 96 ALA A O 1
ATOM 711 N N . SER A 1 97 ? -21.049 -12.151 -5.874 1.00 78.75 97 SER A N 1
ATOM 712 C CA . SER A 1 97 ? -21.950 -11.940 -7.007 1.00 78.75 97 SER A CA 1
ATOM 713 C C . SER A 1 97 ? -22.698 -10.611 -6.884 1.00 78.75 97 SER A C 1
ATOM 715 O O . SER A 1 97 ? -23.118 -10.202 -5.803 1.00 78.75 97 SER A O 1
ATOM 717 N N . LYS A 1 98 ? -22.885 -9.928 -8.021 1.00 74.06 98 LYS A N 1
ATOM 718 C CA . LYS A 1 98 ? -23.707 -8.705 -8.111 1.00 74.06 98 LYS A CA 1
ATOM 719 C C . LYS A 1 98 ? -25.210 -8.991 -8.200 1.00 74.06 98 LYS A C 1
ATOM 721 O O . LYS A 1 98 ? -26.003 -8.066 -8.073 1.00 74.06 98 LYS A O 1
ATOM 726 N N . ALA A 1 99 ? -25.591 -10.243 -8.442 1.00 78.31 99 ALA A N 1
ATOM 727 C CA . ALA A 1 99 ? -26.975 -10.673 -8.574 1.00 78.31 99 ALA A CA 1
ATOM 728 C C . ALA A 1 99 ? -27.268 -11.817 -7.599 1.00 78.31 99 ALA A C 1
ATOM 730 O O . ALA A 1 99 ? -26.461 -12.738 -7.441 1.00 78.31 99 ALA A O 1
ATOM 731 N N . VAL A 1 100 ? -28.437 -11.739 -6.971 1.00 82.62 100 VAL A N 1
ATOM 732 C CA . VAL A 1 100 ? -29.028 -12.776 -6.125 1.00 82.62 100 VAL A CA 1
ATOM 733 C C . VAL A 1 100 ? -30.370 -13.129 -6.755 1.00 82.62 100 VAL A C 1
ATOM 735 O O . VAL A 1 100 ? -31.124 -12.233 -7.136 1.00 82.62 100 VAL A O 1
ATOM 738 N N . ALA A 1 101 ? -30.647 -14.421 -6.934 1.00 85.31 101 ALA A N 1
ATOM 739 C CA . ALA A 1 101 ? -31.905 -14.863 -7.526 1.00 85.31 101 ALA A CA 1
ATOM 740 C C . ALA A 1 101 ? -33.099 -14.486 -6.623 1.00 85.31 101 ALA A C 1
ATOM 742 O O . ALA A 1 101 ? -32.941 -14.447 -5.398 1.00 85.31 101 ALA A O 1
ATOM 743 N N . PRO A 1 102 ? -34.299 -14.251 -7.187 1.00 82.44 102 PRO A N 1
ATOM 744 C CA . PRO A 1 102 ? -35.504 -14.065 -6.387 1.00 82.44 102 PRO A CA 1
ATOM 745 C C . PRO A 1 102 ? -35.695 -15.293 -5.487 1.00 82.44 102 PRO A C 1
ATOM 747 O O . PRO A 1 102 ? -35.782 -16.411 -5.990 1.00 82.44 102 PRO A O 1
ATOM 750 N N . ASN A 1 103 ? -35.729 -15.087 -4.167 1.00 88.25 103 ASN A N 1
ATOM 751 C CA . ASN A 1 103 ? -35.814 -16.114 -3.111 1.00 88.25 103 ASN A CA 1
ATOM 752 C C . ASN A 1 103 ? -34.512 -16.852 -2.742 1.00 88.25 103 ASN A C 1
ATOM 754 O O . ASN A 1 103 ? -34.561 -17.808 -1.970 1.00 88.25 103 ASN A O 1
ATOM 758 N N . ALA A 1 104 ? -33.348 -16.417 -3.226 1.00 84.31 104 ALA A N 1
ATOM 759 C CA . ALA A 1 104 ? -32.076 -16.939 -2.730 1.00 84.31 104 ALA A CA 1
ATOM 760 C C . ALA A 1 104 ? -31.633 -16.209 -1.451 1.00 84.31 104 ALA A C 1
ATOM 762 O O . ALA A 1 104 ? -31.667 -14.980 -1.370 1.00 84.31 104 ALA A O 1
ATOM 763 N N . SER A 1 105 ? -31.173 -16.965 -0.453 1.00 83.94 105 SER A N 1
ATOM 764 C CA . SER A 1 105 ? -30.499 -16.406 0.722 1.00 83.94 105 SER A CA 1
ATOM 765 C C . SER A 1 105 ? -29.041 -16.086 0.391 1.00 83.94 105 SER A C 1
ATOM 767 O O . SER A 1 105 ? -28.341 -16.907 -0.200 1.00 83.94 105 SER A O 1
ATOM 769 N N . LEU A 1 106 ? -28.572 -14.905 0.801 1.00 84.00 106 LEU A N 1
ATOM 770 C CA . LEU A 1 106 ? -27.175 -14.494 0.671 1.00 84.00 106 LEU A CA 1
ATOM 771 C C . LEU A 1 106 ? -26.559 -14.331 2.060 1.00 84.00 106 LEU A C 1
ATOM 773 O O . LEU A 1 106 ? -27.015 -13.513 2.858 1.00 84.00 106 LEU A O 1
ATOM 777 N N . THR A 1 107 ? -25.486 -15.068 2.333 1.00 85.31 107 THR A N 1
ATOM 778 C CA . THR A 1 107 ? -24.650 -14.816 3.507 1.00 85.31 107 THR A CA 1
ATOM 779 C C . THR A 1 107 ? -23.719 -13.649 3.212 1.00 85.31 107 THR A C 1
ATOM 781 O O . THR A 1 107 ? -22.928 -13.697 2.271 1.00 85.31 107 THR A O 1
ATOM 784 N N . VAL A 1 108 ? -23.796 -12.608 4.035 1.00 85.25 108 VAL A N 1
ATOM 785 C CA . VAL A 1 108 ? -22.856 -11.486 4.011 1.00 85.25 108 VAL A CA 1
ATOM 786 C C . VAL A 1 108 ? -21.961 -11.542 5.240 1.00 85.25 108 VAL A C 1
ATOM 788 O O . VAL A 1 108 ? -22.378 -11.968 6.316 1.00 85.25 108 VAL A O 1
ATOM 791 N N . SER A 1 109 ? -20.715 -11.116 5.084 1.00 87.50 109 SER A N 1
ATOM 792 C CA . SER A 1 109 ? -19.763 -10.989 6.184 1.00 87.50 109 SER A CA 1
ATOM 793 C C . SER A 1 109 ? -19.178 -9.589 6.163 1.00 87.50 109 SER A C 1
ATOM 795 O O . SER A 1 109 ? -18.908 -9.041 5.098 1.00 87.50 109 SER A O 1
ATOM 797 N N . TYR A 1 110 ? -18.994 -9.006 7.340 1.00 89.56 110 TYR A N 1
ATOM 798 C CA . TYR A 1 110 ? -18.385 -7.695 7.510 1.00 89.56 110 TYR A CA 1
ATOM 799 C C . TYR A 1 110 ? -17.539 -7.691 8.780 1.00 89.56 110 TYR A C 1
ATOM 801 O O . TYR A 1 110 ? -17.785 -8.455 9.714 1.00 89.56 110 TYR A O 1
ATOM 809 N N . LYS A 1 111 ? -16.543 -6.811 8.820 1.00 88.31 111 LYS A N 1
ATOM 810 C CA . LYS A 1 111 ? -15.734 -6.537 10.001 1.00 88.31 111 LYS A CA 1
ATOM 811 C C . LYS A 1 111 ? -16.160 -5.207 10.605 1.00 88.31 111 LYS A C 1
ATOM 813 O O . LYS A 1 111 ? -16.228 -4.209 9.897 1.00 88.31 111 LYS A O 1
ATOM 818 N N . LEU A 1 112 ? -16.396 -5.181 11.915 1.00 89.94 112 LEU A N 1
ATOM 819 C CA . LEU A 1 112 ? -16.582 -3.948 12.678 1.00 89.94 112 LEU A CA 1
ATOM 820 C C . LEU A 1 112 ? -15.275 -3.598 13.401 1.00 89.94 112 LEU A C 1
ATOM 822 O O . LEU A 1 112 ? -14.886 -4.285 14.343 1.00 89.94 112 LEU A O 1
ATOM 826 N N . ALA A 1 113 ? -14.605 -2.532 12.970 1.00 89.25 113 ALA A N 1
ATOM 827 C CA . ALA A 1 113 ? -13.452 -1.954 13.649 1.00 89.25 113 ALA A CA 1
ATOM 828 C C . ALA A 1 113 ? -13.925 -0.829 14.574 1.00 89.25 113 ALA A C 1
ATOM 830 O O . ALA A 1 113 ? -14.470 0.176 14.124 1.00 89.25 113 ALA A O 1
ATOM 831 N N . ARG A 1 114 ? -13.743 -0.985 15.883 1.00 87.88 114 ARG A N 1
ATOM 832 C CA . ARG A 1 114 ? -14.109 0.033 16.874 1.00 87.88 114 ARG A CA 1
ATOM 833 C C . ARG A 1 114 ? -13.105 0.037 18.020 1.00 87.88 114 ARG A C 1
ATOM 835 O O . ARG A 1 114 ? -12.558 -1.027 18.318 1.00 87.88 114 ARG A O 1
ATOM 842 N N . PRO A 1 115 ? -12.892 1.181 18.688 1.00 80.88 115 PRO A N 1
ATOM 843 C CA . PRO A 1 115 ? -12.196 1.190 19.963 1.00 80.88 115 PRO A CA 1
ATOM 844 C C . PRO A 1 115 ? -12.916 0.255 20.938 1.00 80.88 115 PRO A C 1
ATOM 846 O O . PRO A 1 115 ? -14.150 0.213 20.983 1.00 80.88 115 PRO A O 1
ATOM 849 N N . SER A 1 116 ? -12.148 -0.502 21.710 1.00 77.50 116 SER A N 1
ATOM 850 C CA . SER A 1 116 ? -12.677 -1.325 22.789 1.00 77.50 116 SER A CA 1
ATOM 851 C C . SER A 1 116 ? -11.748 -1.213 23.982 1.00 77.50 116 SER A C 1
ATOM 853 O O . SER A 1 116 ? -10.535 -1.337 23.834 1.00 77.50 116 SER A O 1
ATOM 855 N N . THR A 1 117 ? -12.318 -1.000 25.162 1.00 80.81 117 THR A N 1
ATOM 856 C CA . THR A 1 117 ? -11.586 -1.156 26.417 1.00 80.81 117 THR A CA 1
ATOM 857 C C . THR A 1 117 ? -11.469 -2.647 26.695 1.00 80.81 117 THR A C 1
ATOM 859 O O . THR A 1 117 ? -12.477 -3.355 26.708 1.00 80.81 117 THR A O 1
ATOM 862 N N . VAL A 1 118 ? -10.243 -3.130 26.867 1.00 76.62 118 VAL A N 1
ATOM 863 C CA . VAL A 1 118 ? -9.959 -4.517 27.235 1.00 76.62 118 VAL A CA 1
ATOM 864 C C . VAL A 1 118 ? -9.251 -4.482 28.579 1.00 76.62 118 VAL A C 1
ATOM 866 O O . VAL A 1 118 ? -8.233 -3.812 28.712 1.00 76.62 118 VAL A O 1
ATOM 869 N N . THR A 1 119 ? -9.792 -5.183 29.571 1.00 78.06 119 THR A N 1
ATOM 870 C CA . THR A 1 119 ? -9.069 -5.456 30.814 1.00 78.06 119 THR A CA 1
ATOM 871 C C . THR A 1 119 ? -8.275 -6.731 30.599 1.00 78.06 119 THR A C 1
ATOM 873 O O . THR A 1 119 ? -8.861 -7.800 30.432 1.00 78.06 119 THR A O 1
ATOM 876 N N . ALA A 1 120 ? -6.953 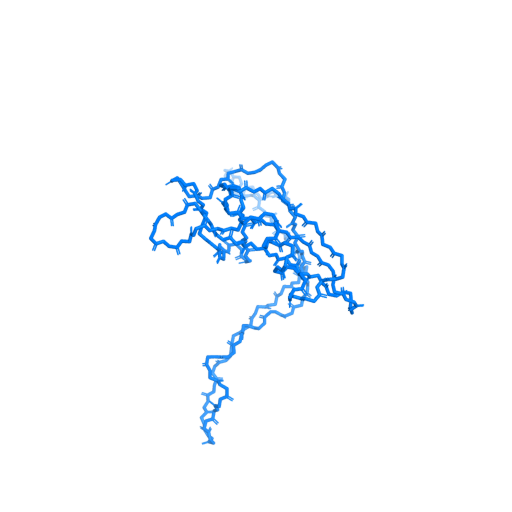-6.618 30.559 1.00 76.38 120 ALA A N 1
ATOM 87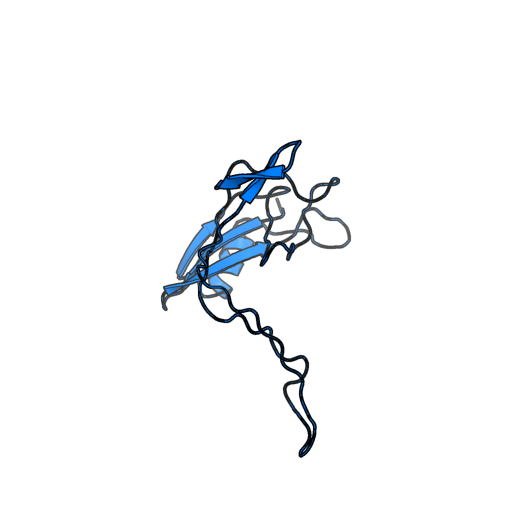7 C CA . ALA A 1 120 ? -6.081 -7.777 30.555 1.00 76.38 120 ALA A CA 1
ATOM 878 C C . ALA A 1 120 ? -5.631 -8.063 31.994 1.00 76.38 120 ALA A C 1
ATOM 880 O O . ALA A 1 120 ? -5.372 -7.158 32.786 1.00 76.38 120 ALA A O 1
ATOM 881 N N . THR A 1 121 ? -5.581 -9.343 32.350 1.00 81.50 121 THR A N 1
ATOM 882 C CA . THR A 1 121 ? -5.118 -9.799 33.662 1.00 81.50 121 THR A CA 1
ATOM 883 C C . THR A 1 121 ? -4.011 -10.820 33.475 1.00 81.50 121 THR A C 1
ATOM 885 O O . THR A 1 121 ? -4.175 -11.781 32.721 1.00 81.50 121 THR A O 1
ATOM 888 N N . MET A 1 122 ? -2.894 -10.633 34.169 1.00 70.94 122 MET A N 1
ATOM 889 C CA . MET A 1 122 ? -1.810 -11.607 34.221 1.00 70.94 122 MET A CA 1
ATOM 890 C C . MET A 1 122 ? -2.042 -12.564 35.394 1.00 70.94 122 MET A C 1
ATOM 892 O O . MET A 1 122 ? -2.220 -12.116 36.526 1.00 70.94 122 MET A O 1
ATOM 896 N N . ASN A 1 123 ? -2.007 -13.872 35.129 1.00 79.12 123 ASN A N 1
ATOM 897 C CA . ASN A 1 123 ? -2.056 -14.901 36.169 1.00 79.12 123 ASN A CA 1
ATOM 898 C C . ASN A 1 123 ? -0.630 -15.307 36.554 1.00 79.12 123 ASN A C 1
ATOM 900 O O . ASN A 1 123 ? 0.080 -15.921 35.757 1.00 79.12 123 ASN A O 1
ATOM 904 N N . GLY A 1 124 ? -0.214 -14.965 37.772 1.00 74.12 124 GLY A N 1
ATOM 905 C CA . GLY A 1 124 ? 1.063 -15.384 38.343 1.00 74.12 124 GLY A CA 1
ATOM 906 C C . GLY A 1 124 ? 1.035 -16.819 38.898 1.00 74.12 124 GLY A C 1
ATOM 907 O O . GLY A 1 124 ? -0.043 -17.383 39.128 1.00 74.12 124 GLY A O 1
ATOM 908 N N . PRO A 1 125 ? 2.210 -17.424 39.165 1.00 66.31 125 PRO A N 1
ATOM 909 C CA . PRO A 1 125 ? 2.299 -18.721 39.834 1.00 66.31 125 PRO A CA 1
ATOM 910 C C . PRO A 1 125 ? 1.606 -18.649 41.204 1.00 66.31 125 PRO A C 1
ATOM 912 O O . PRO A 1 125 ? 1.950 -17.805 42.026 1.00 66.31 125 PRO A O 1
ATOM 915 N N . GLY A 1 126 ? 0.605 -19.503 41.438 1.00 75.44 126 GLY A N 1
ATOM 916 C CA . GLY A 1 126 ? -0.215 -19.487 42.661 1.00 75.44 126 GLY A CA 1
ATOM 917 C C . GLY A 1 126 ? -1.572 -18.779 42.538 1.00 75.44 126 GLY A C 1
ATOM 918 O O . GLY A 1 126 ? -2.276 -18.662 43.534 1.00 75.44 126 GLY A O 1
ATOM 919 N N . GLY A 1 127 ? -1.966 -18.331 41.339 1.00 73.94 127 GLY A N 1
ATOM 920 C CA . GLY A 1 127 ? -3.303 -17.770 41.091 1.00 73.94 127 GLY A CA 1
ATOM 921 C C . GLY A 1 127 ? -3.449 -16.286 41.433 1.00 73.94 127 GLY A C 1
ATOM 922 O O . GLY A 1 127 ? -4.564 -15.772 41.449 1.00 73.94 127 GLY A O 1
ATOM 923 N N . ALA A 1 128 ? -2.342 -15.584 41.687 1.00 73.12 128 ALA A N 1
ATOM 924 C CA . ALA A 1 128 ? -2.353 -14.133 41.835 1.00 73.12 128 ALA A CA 1
ATOM 925 C C . ALA A 1 128 ? -2.743 -13.478 40.499 1.00 73.12 128 ALA A C 1
ATOM 927 O O . ALA A 1 128 ? -2.063 -13.678 39.493 1.00 73.12 128 ALA A O 1
ATOM 928 N N . ILE A 1 129 ? -3.835 -12.713 40.496 1.00 75.69 129 ILE A N 1
ATOM 929 C CA . ILE A 1 129 ? -4.327 -11.979 39.326 1.00 75.69 129 ILE A CA 1
ATOM 930 C C . ILE A 1 129 ? -3.872 -10.524 39.456 1.00 75.69 129 ILE A C 1
ATOM 932 O O . ILE A 1 129 ? -4.271 -9.840 40.399 1.00 75.69 129 ILE A O 1
ATOM 936 N N . VAL A 1 130 ? -3.050 -10.048 38.519 1.00 71.69 130 VAL A N 1
ATOM 937 C CA . VAL A 1 130 ? -2.591 -8.649 38.470 1.00 71.69 130 VAL A CA 1
ATOM 938 C C . VAL A 1 130 ? -3.171 -7.977 37.220 1.00 71.69 130 VAL A C 1
ATOM 940 O O . VAL A 1 130 ? -2.998 -8.521 36.124 1.00 71.69 130 VAL A O 1
ATOM 943 N N . PRO A 1 131 ? -3.880 -6.836 37.343 1.00 69.00 131 PRO A N 1
ATOM 944 C CA . PRO A 1 131 ? -4.303 -6.065 36.178 1.00 69.00 131 PRO A CA 1
ATOM 945 C C . PRO A 1 131 ? -3.066 -5.533 35.445 1.00 69.00 131 PRO A C 1
ATOM 947 O O . PRO A 1 131 ? -2.149 -5.018 36.088 1.00 69.00 131 PRO A O 1
ATOM 950 N N . VAL A 1 132 ? -3.044 -5.680 34.120 1.00 61.38 132 VAL A N 1
ATOM 951 C CA . VAL A 1 132 ? -2.002 -5.115 33.245 1.00 61.38 132 VAL A CA 1
ATOM 952 C C . VAL A 1 132 ? -2.543 -3.966 32.412 1.00 61.38 132 VAL A C 1
ATOM 954 O O . VAL A 1 132 ? -3.736 -4.018 32.030 1.00 61.38 132 VAL A O 1
#

Sequence (132 aa):
FRNSRSGVGQTADARIALAVADGHQPGYRAGLTNFELALTMMRLGCVTASALDSGPSATMAFDGKLLNRPSDRLGERAVAEALTLFYYGVYAPPLASKAVAPNASLTVSYKLARPSTVTATMNGPGGAIVPV